Protein AF-Q9PGY7-F1 (afdb_monomer_lite)

Sequence (116 aa):
MIVSLCMKILGVGVQGFAKGPDGGCDAKFIGTAQHYPSDKNQWSGTMIIQAKHTNRFYSSCSDKNFYSEKSSHTVIGEEIPRIKKLRAAKQLDYYMLFTNRRLSATAHTKITEYIS

Organism: Xylella fastidiosa (strain 9a5c) (NCBI:txid160492)

pLDDT: mean 93.81, std 7.16, range [57.44, 98.5]

Secondary structure (DSSP, 8-state):
-HHHHHHHHT-TT-EEPPSSS-TT-SEEEEEE-SSSS-TTS--EEEEEEEEE---STT-BTTSTTT--TT-SSSHHHHHHHHHHHHHHTT--SEEEEEESSB--HHHHHHHHHHH-

Radius of gyration: 14.57 Å; chains: 1; bounding box: 33×28×37 Å

Structure (mmCIF, N/CA/C/O backbone):
data_AF-Q9PGY7-F1
#
_entry.id   AF-Q9PGY7-F1
#
loop_
_atom_site.group_PDB
_atom_site.id
_atom_site.type_symbol
_atom_site.label_atom_id
_atom_site.label_alt_id
_atom_site.label_comp_id
_atom_site.label_asym_id
_atom_site.label_entity_id
_atom_site.label_seq_id
_atom_site.pdbx_PDB_ins_code
_atom_site.Cartn_x
_atom_site.Cartn_y
_atom_site.Cartn_z
_atom_site.occupancy
_atom_site.B_iso_or_equiv
_atom_site.auth_seq_id
_atom_site.auth_comp_id
_atom_site.auth_asym_id
_atom_site.auth_atom_id
_atom_site.pdbx_PDB_model_num
ATOM 1 N N . MET A 1 1 ? -8.026 -14.032 -5.121 1.00 83.31 1 MET A N 1
ATOM 2 C CA . MET A 1 1 ? -6.767 -14.340 -4.401 1.00 83.31 1 MET A CA 1
ATOM 3 C C . MET A 1 1 ? -6.442 -13.298 -3.332 1.00 83.31 1 MET A C 1
ATOM 5 O O . MET A 1 1 ? -6.353 -13.686 -2.178 1.00 83.31 1 MET A O 1
ATOM 9 N N . ILE A 1 2 ? -6.303 -12.006 -3.669 1.00 91.50 2 ILE A N 1
ATOM 10 C CA . ILE A 1 2 ? -5.913 -10.966 -2.690 1.00 91.50 2 ILE A CA 1
ATOM 11 C C . ILE A 1 2 ? -6.901 -10.834 -1.525 1.00 91.50 2 ILE A C 1
ATOM 13 O O . ILE A 1 2 ? -6.463 -10.838 -0.383 1.00 91.50 2 ILE A O 1
ATOM 17 N N . VAL A 1 3 ? -8.213 -10.845 -1.785 1.00 94.00 3 VAL A N 1
ATOM 18 C CA . VAL A 1 3 ? -9.242 -10.811 -0.724 1.00 94.00 3 VAL A CA 1
ATOM 19 C C . VAL A 1 3 ? -9.019 -11.921 0.307 1.00 94.00 3 VAL A C 1
ATOM 21 O O . VAL A 1 3 ? -8.927 -11.646 1.495 1.00 94.00 3 VAL A O 1
ATOM 24 N N . SER A 1 4 ? -8.837 -13.165 -0.140 1.00 95.50 4 SER A N 1
ATOM 25 C CA . SER A 1 4 ? -8.610 -14.313 0.746 1.00 95.50 4 SER A CA 1
ATOM 26 C C . SER A 1 4 ? -7.298 -14.218 1.535 1.00 95.50 4 SER A C 1
ATOM 28 O O . SER A 1 4 ? -7.238 -14.685 2.667 1.00 95.50 4 SER A O 1
ATOM 30 N N . LEU A 1 5 ? -6.245 -13.623 0.961 1.00 95.44 5 LEU A N 1
ATOM 31 C CA . LEU A 1 5 ? -4.996 -13.350 1.682 1.00 95.44 5 LEU A CA 1
ATOM 32 C C . LEU A 1 5 ? -5.213 -12.282 2.759 1.00 95.44 5 LEU A C 1
ATOM 34 O O . LEU A 1 5 ? -4.842 -12.487 3.910 1.00 95.44 5 LEU A O 1
ATOM 38 N N . CYS A 1 6 ? -5.861 -11.175 2.400 1.00 97.38 6 CYS A N 1
ATOM 39 C CA . CYS A 1 6 ? -6.201 -10.109 3.332 1.00 97.38 6 CYS A CA 1
ATOM 40 C C . CYS A 1 6 ? -7.106 -10.618 4.457 1.00 97.38 6 CYS A C 1
ATOM 42 O O . CYS A 1 6 ? -6.883 -10.256 5.605 1.00 97.38 6 CYS A O 1
ATOM 44 N N . MET A 1 7 ? -8.058 -11.513 4.176 1.00 97.38 7 MET A N 1
ATOM 45 C CA . MET A 1 7 ? -8.884 -12.132 5.217 1.00 97.38 7 MET A CA 1
ATOM 46 C C . MET A 1 7 ? -8.056 -12.912 6.241 1.00 97.38 7 MET A C 1
ATOM 48 O O . MET A 1 7 ? -8.413 -12.933 7.411 1.00 97.38 7 MET A O 1
ATOM 52 N N . LYS A 1 8 ? -6.948 -13.533 5.819 1.00 96.56 8 LYS A N 1
ATOM 53 C CA . LYS A 1 8 ? -6.057 -14.278 6.719 1.00 96.56 8 LYS A CA 1
ATOM 54 C C . LYS A 1 8 ? -5.176 -13.374 7.581 1.00 96.56 8 LYS A C 1
ATOM 56 O O . LYS A 1 8 ? -4.873 -13.753 8.700 1.00 96.56 8 LYS A O 1
ATOM 61 N N . ILE A 1 9 ? -4.722 -12.229 7.064 1.00 96.50 9 ILE A N 1
ATOM 62 C CA . ILE A 1 9 ? -3.760 -11.362 7.780 1.00 96.50 9 ILE A CA 1
ATOM 63 C C . ILE A 1 9 ? -4.431 -10.187 8.510 1.00 96.50 9 ILE A C 1
ATOM 65 O O . ILE A 1 9 ? -3.963 -9.765 9.567 1.00 96.50 9 ILE A O 1
ATOM 69 N N . LEU A 1 10 ? -5.521 -9.654 7.951 1.00 98.06 10 LEU A N 1
ATOM 70 C CA . LEU A 1 10 ? -6.297 -8.544 8.513 1.00 98.06 10 LEU A CA 1
ATOM 71 C C . LEU A 1 10 ? -7.500 -9.067 9.295 1.00 98.06 10 LEU A C 1
ATOM 73 O O . LEU A 1 10 ? -7.761 -8.599 10.394 1.00 98.06 10 LEU A O 1
ATOM 77 N N . GLY A 1 11 ? -8.198 -10.065 8.759 1.00 97.88 11 GLY A N 1
ATOM 78 C CA . GLY A 1 11 ? -9.318 -10.726 9.421 1.00 97.88 11 GLY A CA 1
ATOM 79 C C . GLY A 1 11 ? -10.531 -10.910 8.521 1.00 97.88 11 GLY A C 1
ATOM 80 O O . GLY A 1 11 ? -10.641 -10.337 7.438 1.00 97.88 11 GLY A O 1
ATOM 81 N N . VAL A 1 12 ? -11.485 -11.712 8.992 1.00 97.62 12 VAL A N 1
ATOM 82 C CA . VAL A 1 12 ? -12.667 -12.134 8.217 1.00 97.62 12 VAL A CA 1
ATOM 83 C C . VAL A 1 12 ? -13.565 -10.983 7.747 1.00 97.62 12 VAL A C 1
ATOM 85 O O . VAL A 1 12 ? -14.351 -11.171 6.827 1.00 97.62 12 VAL A O 1
ATOM 88 N N . GLY A 1 13 ? -13.427 -9.789 8.334 1.00 97.19 13 GLY A N 1
ATOM 89 C CA . GLY A 1 13 ? -14.169 -8.582 7.958 1.00 97.19 13 GLY A CA 1
ATOM 90 C C . GLY A 1 13 ? -13.688 -7.885 6.679 1.00 97.19 13 GLY A C 1
ATOM 91 O O . GLY A 1 13 ? -14.184 -6.805 6.368 1.00 97.19 13 GLY A O 1
ATOM 92 N N . VAL A 1 14 ? -12.716 -8.438 5.944 1.00 98.12 14 VAL A N 1
ATOM 93 C CA . VAL A 1 14 ? -12.291 -7.870 4.653 1.00 98.12 14 VAL A CA 1
ATOM 94 C C . VAL A 1 14 ? -13.429 -7.957 3.636 1.00 98.12 14 VAL A C 1
ATOM 96 O O . VAL A 1 14 ? -13.938 -9.032 3.331 1.00 98.12 14 VAL A O 1
ATOM 99 N N . GLN A 1 15 ? -13.774 -6.812 3.057 1.00 96.44 15 GLN A N 1
ATOM 100 C CA . GLN A 1 15 ? -14.802 -6.664 2.036 1.00 96.44 15 GLN A CA 1
ATOM 101 C C . GLN A 1 15 ? -14.135 -6.546 0.666 1.00 96.44 15 GLN A C 1
ATOM 103 O O . GLN A 1 15 ? -13.456 -5.558 0.396 1.00 96.44 15 GLN A O 1
ATOM 108 N N . GLY A 1 16 ? -14.296 -7.558 -0.188 1.00 94.12 16 GLY A N 1
ATOM 109 C CA . GLY A 1 16 ? -13.863 -7.500 -1.586 1.00 94.12 16 GLY A CA 1
ATOM 110 C C . GLY A 1 16 ? -14.903 -6.814 -2.470 1.00 94.12 16 GLY A C 1
ATOM 111 O O . GLY A 1 16 ? -16.100 -7.017 -2.271 1.00 94.12 16 GLY A O 1
ATOM 112 N N . PHE A 1 17 ? -14.452 -6.045 -3.457 1.00 91.38 17 PHE A N 1
ATOM 113 C CA . PHE A 1 17 ? -15.326 -5.387 -4.429 1.00 91.38 17 PHE A CA 1
ATOM 114 C C . PHE A 1 17 ? -15.338 -6.131 -5.768 1.00 91.38 17 PHE A C 1
ATOM 116 O O . PHE A 1 17 ? -14.385 -6.823 -6.139 1.00 91.38 17 PHE A O 1
ATOM 123 N N . ALA A 1 18 ? -16.457 -6.026 -6.486 1.00 85.75 18 ALA A N 1
ATOM 124 C CA . ALA A 1 18 ? -16.560 -6.545 -7.842 1.00 85.75 18 ALA A CA 1
ATOM 125 C C . ALA A 1 18 ? -15.786 -5.642 -8.813 1.00 85.75 18 ALA A C 1
ATOM 127 O O . ALA A 1 18 ? -15.519 -4.478 -8.532 1.00 85.75 18 ALA A O 1
ATOM 128 N N . LYS A 1 19 ? -15.447 -6.164 -9.997 1.00 73.62 19 LYS A N 1
ATOM 129 C CA . LYS A 1 19 ? -14.918 -5.307 -11.063 1.00 73.62 19 LYS A CA 1
ATOM 130 C C . LYS A 1 19 ? -16.005 -4.323 -11.491 1.00 73.62 19 LYS A C 1
ATOM 132 O O . LYS A 1 19 ? -17.046 -4.745 -11.986 1.00 73.62 19 LYS A O 1
ATOM 137 N N . GLY A 1 20 ? -15.728 -3.034 -11.356 1.00 69.75 20 GLY A N 1
ATOM 138 C CA . GLY A 1 20 ? -16.635 -1.963 -11.744 1.00 69.75 20 GLY A CA 1
ATOM 139 C C . GLY A 1 20 ? -15.897 -0.640 -11.947 1.00 69.75 20 GLY A C 1
ATOM 140 O O . GLY A 1 20 ? -14.665 -0.611 -11.902 1.00 69.75 20 GLY A O 1
ATOM 141 N N . PRO A 1 21 ? -16.631 0.470 -12.142 1.00 63.84 21 PRO A N 1
ATOM 142 C CA . PRO A 1 21 ? -16.079 1.829 -12.185 1.00 63.84 21 PRO A CA 1
ATOM 143 C C . PRO A 1 21 ? -15.368 2.254 -10.891 1.00 63.84 21 PRO A C 1
ATOM 145 O O . PRO A 1 21 ? -14.867 3.376 -10.817 1.00 63.84 21 PRO A O 1
ATOM 148 N N . ASP A 1 22 ? -15.367 1.379 -9.884 1.00 57.44 22 ASP A N 1
ATOM 149 C CA . ASP A 1 22 ? -14.937 1.531 -8.500 1.00 57.44 22 ASP A CA 1
ATOM 150 C C . ASP A 1 22 ? -13.447 1.873 -8.375 1.00 57.44 22 ASP A C 1
ATOM 152 O O . ASP A 1 22 ? -12.646 1.076 -7.902 1.00 57.44 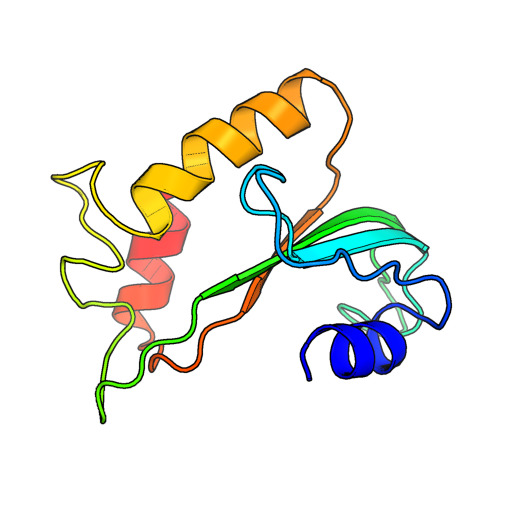22 ASP A O 1
ATOM 156 N N . GLY A 1 23 ? -13.067 3.072 -8.825 1.00 60.62 23 GLY A N 1
ATOM 157 C CA . GLY A 1 23 ? -11.985 3.930 -8.331 1.00 60.62 23 GLY A CA 1
ATOM 158 C C . GLY A 1 23 ? -10.567 3.365 -8.203 1.00 60.62 23 GLY A C 1
ATOM 159 O O . GLY A 1 23 ? -9.689 4.103 -7.765 1.00 60.62 23 GLY A O 1
ATOM 160 N N . GLY A 1 24 ? -10.321 2.106 -8.563 1.00 70.94 24 GL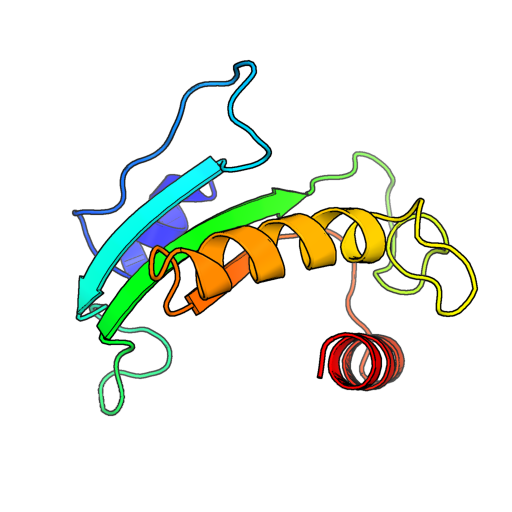Y A N 1
ATOM 161 C CA . GLY A 1 24 ? -9.121 1.373 -8.182 1.00 70.94 24 GLY A CA 1
ATOM 162 C C . GLY A 1 24 ? -9.111 0.925 -6.714 1.00 70.94 24 GLY A C 1
ATOM 163 O O . GLY A 1 24 ? -8.108 1.152 -6.044 1.00 70.94 24 GLY A O 1
ATOM 164 N N . CYS A 1 25 ? -10.195 0.319 -6.215 1.00 86.38 25 CYS A N 1
ATOM 165 C CA . CYS A 1 25 ? -10.234 -0.339 -4.903 1.00 86.38 25 CYS A CA 1
ATOM 166 C C . CYS A 1 25 ? -10.694 -1.797 -5.046 1.00 86.38 25 CYS A C 1
ATOM 168 O O . CYS A 1 25 ? -11.851 -2.046 -5.371 1.00 86.38 25 CYS A O 1
ATOM 170 N N . ASP A 1 26 ? -9.808 -2.757 -4.776 1.00 92.62 26 ASP A N 1
ATOM 171 C CA . ASP A 1 26 ? -10.142 -4.185 -4.860 1.00 92.62 26 ASP A CA 1
ATOM 172 C C . ASP A 1 26 ? -10.744 -4.729 -3.558 1.00 92.62 26 ASP A C 1
ATOM 174 O O . ASP A 1 26 ? -11.557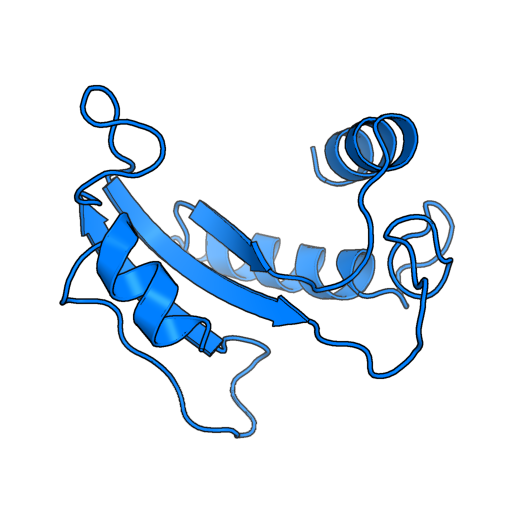 -5.658 -3.584 1.00 92.62 26 ASP A O 1
ATOM 178 N N . ALA A 1 27 ? -10.341 -4.184 -2.406 1.00 95.38 27 ALA A N 1
ATOM 179 C CA . ALA A 1 27 ? -10.917 -4.539 -1.115 1.00 95.38 27 ALA A CA 1
ATOM 180 C C . ALA A 1 27 ? -10.735 -3.449 -0.049 1.00 95.38 27 ALA A C 1
ATOM 182 O O . ALA A 1 27 ? -9.865 -2.583 -0.139 1.00 95.38 27 ALA A O 1
ATOM 183 N N . LYS A 1 28 ? -11.543 -3.535 1.008 1.00 96.56 28 LYS A N 1
ATOM 184 C CA . LYS A 1 28 ? -11.489 -2.664 2.184 1.00 96.56 28 LYS A CA 1
ATOM 185 C C . LYS A 1 28 ? -11.552 -3.481 3.468 1.00 96.56 28 LYS A C 1
ATOM 187 O O . LYS A 1 28 ? -12.234 -4.499 3.536 1.00 96.56 28 LYS A O 1
ATOM 192 N N . PHE A 1 29 ? -10.874 -3.003 4.501 1.00 98.12 29 PHE A N 1
ATOM 193 C CA . PHE A 1 29 ? -11.008 -3.498 5.866 1.00 98.12 29 PHE A CA 1
ATOM 194 C C . PHE A 1 29 ? -11.174 -2.318 6.820 1.00 98.12 29 PHE A C 1
ATOM 196 O O . PHE A 1 29 ? -10.504 -1.300 6.660 1.00 98.12 29 PHE A O 1
ATOM 203 N N . ILE A 1 30 ? -12.078 -2.435 7.790 1.00 98.31 30 ILE A N 1
ATOM 204 C CA . ILE A 1 30 ? -12.235 -1.458 8.870 1.00 98.31 30 ILE A CA 1
ATOM 205 C C . ILE A 1 30 ? -12.191 -2.224 10.186 1.00 98.31 30 ILE A C 1
ATOM 207 O O . ILE A 1 30 ? -13.010 -3.113 10.408 1.00 98.31 30 ILE A O 1
ATOM 211 N N . GLY A 1 31 ? -11.250 -1.860 11.050 1.00 97.88 31 GLY A N 1
ATOM 212 C CA . GLY A 1 31 ? -11.087 -2.456 12.371 1.00 97.88 31 GLY A CA 1
ATOM 213 C C . GLY A 1 31 ? -9.620 -2.635 12.731 1.00 97.88 31 GLY A C 1
ATOM 214 O O . GLY A 1 31 ? -8.735 -2.052 12.103 1.00 97.88 31 GLY A O 1
ATOM 215 N N . THR A 1 32 ? -9.364 -3.457 13.742 1.00 98.50 32 THR A N 1
ATOM 216 C CA . THR A 1 32 ? -8.011 -3.874 14.121 1.00 98.50 32 THR A CA 1
ATOM 217 C C . THR A 1 32 ? -7.657 -5.162 13.389 1.00 98.50 32 THR A C 1
ATOM 219 O O . THR A 1 32 ? -8.418 -6.129 13.443 1.00 98.50 32 THR A O 1
ATOM 222 N N . ALA A 1 33 ? -6.532 -5.165 12.673 1.00 98.38 33 ALA A N 1
ATOM 223 C CA . ALA A 1 33 ? -6.039 -6.347 11.978 1.00 98.38 33 ALA A CA 1
ATOM 224 C C . ALA A 1 33 ? -5.761 -7.487 12.970 1.00 98.38 33 ALA A C 1
ATOM 226 O O . ALA A 1 33 ? -5.438 -7.234 14.125 1.00 98.38 33 ALA A O 1
ATOM 227 N N . GLN A 1 34 ? -5.848 -8.740 12.525 1.00 97.56 34 GLN A N 1
ATOM 228 C CA . GLN A 1 34 ? -5.527 -9.894 13.371 1.00 97.56 34 GLN A CA 1
ATOM 229 C C . GLN A 1 34 ? -4.016 -10.060 13.574 1.00 97.56 34 GLN A C 1
ATOM 231 O O . GLN A 1 34 ? -3.559 -10.187 14.709 1.00 97.56 34 GLN A O 1
ATOM 236 N N . HIS A 1 35 ? -3.248 -10.019 12.479 1.00 96.50 35 HIS A N 1
ATOM 237 C CA . HIS A 1 35 ? -1.832 -10.409 12.480 1.00 96.50 35 HIS A CA 1
ATOM 238 C C . HIS A 1 35 ? -0.895 -9.373 11.845 1.00 96.50 35 HIS A C 1
ATOM 240 O O . HIS A 1 35 ? 0.324 -9.497 11.943 1.00 96.50 35 HIS A O 1
ATOM 246 N N . TYR A 1 36 ? -1.430 -8.355 11.162 1.00 97.81 36 TYR A N 1
ATOM 247 C CA . TYR A 1 36 ? -0.622 -7.414 10.385 1.00 97.81 36 TYR A CA 1
ATOM 248 C C . TYR A 1 36 ? -0.438 -6.059 11.085 1.00 97.81 36 TYR A C 1
ATOM 250 O O . TYR A 1 36 ? -1.427 -5.493 11.555 1.00 97.81 36 TYR A O 1
ATOM 258 N N . PRO A 1 37 ? 0.771 -5.464 11.062 1.00 96.31 37 PRO A N 1
ATOM 259 C CA . PRO A 1 37 ? 2.038 -6.003 10.547 1.00 96.31 37 PRO A CA 1
ATOM 260 C C . PRO A 1 37 ? 2.700 -7.038 11.466 1.00 96.31 37 PRO A C 1
ATOM 262 O O . PRO A 1 37 ? 3.591 -7.756 11.022 1.00 96.31 37 PRO A O 1
ATOM 265 N N . SER A 1 38 ? 2.297 -7.111 12.734 1.00 96.88 38 SER A N 1
ATOM 266 C CA . SER A 1 38 ? 2.696 -8.176 13.660 1.00 96.88 38 SER A CA 1
ATOM 267 C C . SER A 1 38 ? 1.666 -8.332 14.776 1.00 96.88 38 SER A C 1
ATOM 269 O O . SER A 1 38 ? 0.945 -7.381 15.076 1.00 96.88 38 SER A O 1
ATOM 271 N N . ASP A 1 39 ? 1.673 -9.478 15.460 1.00 95.12 39 ASP A N 1
ATOM 272 C CA . ASP A 1 39 ? 0.743 -9.802 16.559 1.00 95.12 39 ASP A CA 1
ATOM 273 C C . ASP A 1 39 ? 0.845 -8.879 17.789 1.00 95.12 39 ASP A C 1
ATOM 275 O O . ASP A 1 39 ? 0.023 -8.963 18.699 1.00 95.12 39 ASP A O 1
ATOM 279 N N . LYS A 1 40 ? 1.870 -8.020 17.849 1.00 96.81 40 LYS A N 1
ATOM 280 C CA . LYS A 1 40 ? 2.085 -7.068 18.951 1.00 96.81 40 LYS A CA 1
ATOM 281 C C . LYS A 1 40 ? 1.730 -5.628 18.598 1.00 96.81 40 LYS A C 1
ATOM 283 O O . LYS A 1 40 ? 1.614 -4.809 19.498 1.00 96.81 40 LYS A O 1
ATOM 288 N N . ASN A 1 41 ? 1.641 -5.307 17.310 1.00 96.56 41 ASN A N 1
ATOM 289 C CA . ASN A 1 41 ? 1.479 -3.940 16.819 1.00 96.56 41 ASN A CA 1
ATOM 290 C C . ASN A 1 41 ? 0.534 -3.937 15.620 1.00 96.56 41 ASN A C 1
ATOM 292 O O . ASN A 1 41 ? 0.912 -3.499 14.533 1.00 96.56 41 ASN A O 1
ATOM 296 N N . GLN A 1 42 ? -0.663 -4.494 15.793 1.00 98.00 42 GLN A N 1
ATOM 297 C CA . GLN A 1 42 ? -1.632 -4.591 14.715 1.00 98.00 42 GLN A CA 1
ATOM 298 C C . GLN A 1 42 ? -2.092 -3.207 14.258 1.00 98.00 42 GLN A C 1
ATOM 300 O O . GLN A 1 42 ? -2.351 -2.309 15.060 1.00 98.00 42 GLN A O 1
ATOM 305 N N . TRP A 1 43 ? -2.229 -3.040 12.945 1.00 98.12 43 TRP A N 1
ATOM 306 C CA . TRP A 1 43 ? -2.851 -1.844 12.391 1.00 98.12 43 TRP A CA 1
ATOM 307 C C . TRP A 1 43 ? -4.320 -1.769 12.806 1.00 98.12 43 TRP A C 1
ATOM 309 O O . TRP A 1 43 ? -5.030 -2.773 12.779 1.00 98.12 43 TRP A O 1
ATOM 319 N N . SER A 1 44 ? -4.785 -0.570 13.151 1.00 98.31 44 SER A N 1
ATOM 320 C CA . SER A 1 44 ? -6.175 -0.319 13.531 1.00 98.31 44 SER A CA 1
ATOM 321 C C . SER A 1 44 ? -6.714 0.895 12.789 1.00 98.31 44 SER A C 1
ATOM 323 O O . SER A 1 44 ? -6.134 1.974 12.876 1.00 98.31 44 SER A O 1
ATOM 325 N N . GLY A 1 45 ? -7.794 0.709 12.031 1.00 98.06 45 GLY A N 1
ATOM 326 C CA . GLY A 1 45 ? -8.416 1.763 11.234 1.00 98.06 45 GLY A CA 1
ATOM 327 C C . GLY A 1 45 ? -8.949 1.260 9.897 1.00 98.06 45 GLY A C 1
ATOM 328 O O . GLY A 1 45 ? -9.258 0.080 9.724 1.00 98.06 45 GLY A O 1
ATOM 329 N N . THR A 1 46 ? -9.066 2.176 8.942 1.00 98.19 46 THR A N 1
ATOM 330 C CA . THR A 1 46 ? -9.512 1.916 7.576 1.00 98.19 46 THR A CA 1
ATOM 331 C C . THR A 1 46 ? -8.333 1.579 6.672 1.00 98.19 46 THR A C 1
ATOM 333 O O . THR A 1 46 ? -7.457 2.409 6.420 1.00 98.19 46 THR A O 1
ATOM 336 N N . MET A 1 47 ? -8.345 0.369 6.124 1.00 97.94 47 MET A N 1
ATOM 337 C CA . MET A 1 47 ? -7.341 -0.131 5.194 1.00 97.94 47 MET A CA 1
ATOM 338 C C . MET A 1 47 ? -7.954 -0.282 3.805 1.00 97.94 47 MET A C 1
ATOM 340 O O . MET A 1 47 ? -8.973 -0.957 3.647 1.00 97.94 47 MET A O 1
ATOM 344 N N . ILE A 1 48 ? -7.330 0.331 2.803 1.00 96.38 48 ILE A N 1
ATOM 345 C CA . ILE A 1 48 ? -7.692 0.151 1.393 1.00 96.38 48 ILE A CA 1
ATOM 346 C C . ILE A 1 48 ? -6.657 -0.754 0.740 1.00 96.38 48 ILE A C 1
ATOM 348 O O . ILE A 1 48 ? -5.452 -0.532 0.869 1.00 96.38 48 ILE A O 1
ATOM 352 N N . ILE A 1 49 ? -7.139 -1.790 0.062 1.00 96.12 49 ILE A N 1
ATOM 353 C CA . ILE A 1 49 ? -6.330 -2.818 -0.578 1.00 96.12 49 ILE A CA 1
ATOM 354 C C . ILE A 1 49 ? -6.523 -2.728 -2.085 1.00 96.12 49 ILE A C 1
ATOM 356 O O . ILE A 1 49 ? -7.647 -2.759 -2.588 1.00 96.12 49 ILE A O 1
ATOM 360 N N . GLN A 1 50 ? -5.405 -2.680 -2.796 1.00 94.62 50 GLN A N 1
ATOM 361 C CA . GLN A 1 50 ? -5.368 -2.619 -4.244 1.00 94.62 50 GLN A CA 1
ATOM 362 C C . GLN A 1 50 ? -4.369 -3.625 -4.801 1.00 94.62 50 GLN A C 1
ATOM 364 O O . GLN A 1 50 ? -3.290 -3.825 -4.247 1.00 94.62 50 GLN A O 1
ATOM 369 N N . ALA A 1 51 ? -4.701 -4.249 -5.924 1.00 93.69 51 ALA A N 1
ATOM 370 C CA . ALA A 1 51 ? -3.871 -5.211 -6.620 1.00 93.69 51 ALA A CA 1
ATOM 371 C C . ALA A 1 51 ? -3.585 -4.751 -8.055 1.00 93.69 51 ALA A C 1
ATOM 373 O O . ALA A 1 51 ? -4.466 -4.404 -8.837 1.00 93.69 51 ALA A O 1
ATOM 374 N N . LYS A 1 52 ? -2.311 -4.787 -8.441 1.00 93.12 52 LYS A N 1
ATOM 375 C CA . LYS A 1 52 ? -1.840 -4.454 -9.787 1.00 93.12 52 LYS A CA 1
ATOM 376 C C . LYS A 1 52 ? -1.069 -5.637 -10.340 1.00 93.12 52 LYS A C 1
ATOM 378 O O . LYS A 1 52 ? 0.124 -5.812 -10.083 1.00 93.12 52 LYS A O 1
ATOM 383 N N . HIS A 1 53 ? -1.783 -6.465 -11.089 1.00 92.31 53 HIS A N 1
ATOM 384 C CA . HIS A 1 53 ? -1.230 -7.628 -11.766 1.00 92.31 53 HIS A CA 1
ATOM 385 C C . HIS A 1 53 ? -0.721 -7.262 -13.165 1.00 92.31 53 HIS A C 1
ATOM 387 O O . HIS A 1 53 ? -1.331 -6.460 -13.868 1.00 92.31 53 HIS A O 1
ATOM 393 N N . THR A 1 54 ? 0.371 -7.889 -13.593 1.00 94.12 54 THR A N 1
ATOM 394 C CA . THR A 1 54 ? 0.841 -7.868 -14.982 1.00 94.12 54 THR A CA 1
ATOM 395 C C . THR A 1 54 ? 1.013 -9.289 -15.502 1.00 94.12 54 THR A C 1
ATOM 397 O O . THR A 1 54 ? 1.487 -10.161 -14.781 1.00 94.12 54 THR A O 1
ATOM 400 N N . ASN A 1 55 ? 0.666 -9.526 -16.768 1.00 94.19 55 ASN A N 1
ATOM 401 C CA . ASN A 1 55 ? 0.897 -10.818 -17.425 1.00 94.19 55 ASN A CA 1
ATOM 402 C C . ASN A 1 55 ? 2.329 -10.948 -17.972 1.00 94.19 55 ASN A C 1
ATOM 404 O O . ASN A 1 55 ? 2.713 -12.001 -18.473 1.00 94.19 55 ASN A O 1
ATOM 408 N N . ARG A 1 56 ? 3.125 -9.872 -17.912 1.00 93.19 56 ARG A N 1
ATOM 409 C CA . ARG A 1 56 ? 4.497 -9.872 -18.415 1.00 93.19 56 ARG A CA 1
ATOM 410 C C . ARG A 1 56 ? 5.426 -10.565 -17.421 1.00 93.19 56 ARG A C 1
ATOM 412 O O . ARG A 1 56 ? 5.581 -10.124 -16.281 1.00 93.19 56 ARG A O 1
ATOM 419 N N . PHE A 1 57 ? 6.076 -11.626 -17.888 1.00 91.19 57 PHE A N 1
ATOM 420 C CA . PHE A 1 57 ? 7.105 -12.329 -17.131 1.00 91.19 57 PHE A CA 1
ATOM 421 C C . PHE A 1 57 ? 8.271 -11.403 -16.781 1.00 91.19 57 PHE A C 1
ATOM 423 O O . PHE A 1 57 ? 8.627 -10.512 -17.552 1.00 91.19 57 PHE A O 1
ATOM 430 N N . TYR A 1 58 ? 8.865 -11.634 -15.610 1.00 91.75 58 TYR A N 1
ATOM 431 C CA . TYR A 1 58 ? 10.031 -10.899 -15.105 1.00 91.75 58 TYR A CA 1
ATOM 432 C C . TYR A 1 58 ? 9.848 -9.377 -14.984 1.00 91.75 58 TYR A C 1
ATOM 434 O O . TYR A 1 58 ? 10.835 -8.657 -14.854 1.00 91.75 58 TYR A O 1
ATOM 442 N N . SER A 1 59 ? 8.607 -8.878 -14.978 1.00 96.44 59 SER A N 1
ATOM 443 C CA . SER A 1 59 ? 8.343 -7.461 -14.735 1.00 96.44 59 SER A CA 1
ATOM 444 C C . SER A 1 59 ? 8.826 -7.016 -13.358 1.00 96.44 59 SER A C 1
ATOM 446 O O . SER A 1 59 ? 8.724 -7.741 -12.363 1.00 96.44 59 SER A O 1
ATOM 448 N N . SER A 1 60 ? 9.313 -5.781 -13.310 1.00 97.31 60 SER A N 1
ATOM 449 C CA . SER A 1 60 ? 9.908 -5.177 -12.123 1.00 97.31 60 SER A CA 1
ATOM 450 C C . SER A 1 60 ? 9.098 -3.970 -11.658 1.00 97.31 60 SER A C 1
ATOM 452 O O . SER A 1 60 ? 8.426 -3.304 -12.452 1.00 97.31 60 SER A O 1
ATOM 454 N N . CYS A 1 61 ? 9.181 -3.657 -10.367 1.00 97.56 61 CYS A N 1
ATOM 455 C CA . CYS A 1 61 ? 8.716 -2.383 -9.821 1.00 97.56 61 CYS A CA 1
ATOM 456 C C . CYS A 1 61 ? 9.584 -1.202 -10.290 1.00 97.56 61 CYS A C 1
ATOM 458 O O . CYS A 1 61 ? 9.157 -0.060 -10.200 1.00 97.56 61 CYS A O 1
ATOM 460 N N . SER A 1 62 ? 10.781 -1.455 -10.830 1.00 96.19 62 SER A N 1
ATOM 461 C CA . SER A 1 62 ? 11.619 -0.430 -11.471 1.00 96.19 62 SER A CA 1
ATOM 462 C C . SER A 1 62 ? 11.231 -0.129 -12.924 1.00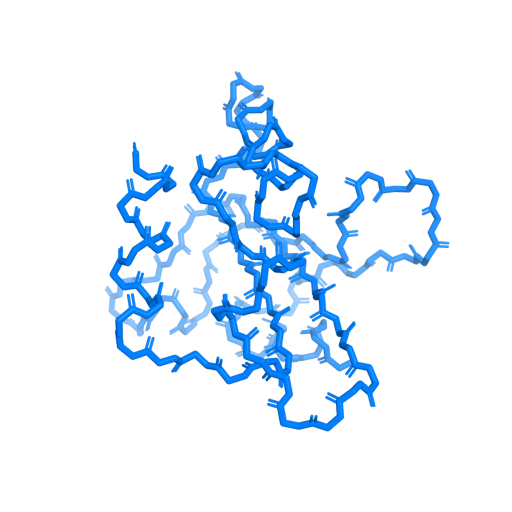 96.19 62 SER A C 1
ATOM 464 O O . SER A 1 62 ? 11.841 0.740 -13.547 1.00 96.19 62 SER A O 1
ATOM 466 N N . ASP A 1 63 ? 10.263 -0.854 -13.498 1.00 96.81 63 ASP A N 1
ATOM 467 C CA . ASP A 1 63 ? 9.789 -0.581 -14.854 1.00 96.81 63 ASP A CA 1
ATOM 468 C C . ASP A 1 63 ? 9.114 0.796 -14.904 1.00 96.81 63 ASP A C 1
ATOM 470 O O . ASP A 1 63 ? 8.277 1.117 -14.059 1.00 96.81 63 ASP A O 1
ATOM 474 N N . LYS A 1 64 ? 9.401 1.583 -15.950 1.00 96.12 64 LYS A N 1
ATOM 475 C CA . LYS A 1 64 ? 8.890 2.960 -16.095 1.00 96.12 64 LYS A CA 1
ATOM 476 C C . LYS A 1 64 ? 7.366 3.075 -16.151 1.00 96.12 64 LYS A C 1
ATOM 478 O O . LYS A 1 64 ? 6.851 4.160 -15.939 1.00 96.12 64 LYS A O 1
ATOM 483 N N . ASN A 1 65 ? 6.650 1.989 -16.451 1.00 95.06 65 ASN A N 1
ATOM 484 C CA . ASN A 1 65 ? 5.186 1.969 -16.407 1.00 95.06 65 ASN A CA 1
ATOM 485 C C . ASN A 1 65 ? 4.628 1.692 -15.000 1.00 95.06 65 ASN A C 1
ATOM 487 O O . ASN A 1 65 ? 3.450 1.928 -14.751 1.00 95.06 65 ASN A O 1
ATOM 491 N N . PHE A 1 66 ? 5.452 1.190 -14.079 1.00 96.75 66 PHE A N 1
ATOM 492 C CA . PHE A 1 66 ? 5.081 1.000 -12.683 1.00 96.75 66 PHE A CA 1
ATOM 493 C C . PHE A 1 66 ? 5.478 2.207 -11.836 1.00 96.75 66 PHE A C 1
ATOM 495 O O . PHE A 1 66 ? 4.653 2.701 -11.074 1.00 96.75 66 PHE A O 1
ATOM 502 N N . TYR A 1 67 ? 6.702 2.708 -12.015 1.00 96.81 67 TYR A N 1
ATOM 503 C CA . TYR A 1 67 ? 7.246 3.838 -11.267 1.00 96.81 67 TYR A CA 1
ATOM 504 C C . TYR A 1 67 ? 8.161 4.708 -12.137 1.00 96.81 67 TYR A C 1
ATOM 506 O O . TYR A 1 67 ? 8.985 4.202 -12.902 1.00 96.81 67 TYR A O 1
ATOM 514 N N . SER A 1 68 ? 8.052 6.029 -11.988 1.00 95.44 68 SER A N 1
ATOM 515 C CA . SER A 1 68 ? 8.994 6.995 -12.548 1.00 95.44 68 SER A CA 1
ATOM 516 C C . SER A 1 68 ? 8.939 8.312 -11.781 1.00 95.44 68 SER A C 1
ATOM 518 O O . SER A 1 68 ? 7.868 8.877 -11.610 1.00 95.44 68 SER A O 1
ATOM 520 N N . GLU A 1 69 ? 10.098 8.865 -11.430 1.00 93.19 69 GLU A N 1
ATOM 521 C CA . GLU A 1 69 ? 10.205 10.218 -10.850 1.00 93.19 69 GLU A CA 1
ATOM 522 C C . GLU A 1 69 ? 9.755 11.312 -11.831 1.00 93.19 69 GLU A C 1
ATOM 524 O O . GLU A 1 69 ? 9.380 12.407 -11.427 1.00 93.19 69 GLU A O 1
ATOM 529 N N . LYS A 1 70 ? 9.801 11.020 -13.137 1.00 93.44 70 LYS A N 1
ATOM 530 C CA . LYS A 1 70 ? 9.574 11.994 -14.213 1.00 93.44 70 LYS A CA 1
ATOM 531 C C . LYS A 1 70 ? 8.173 11.922 -14.821 1.00 93.44 70 LYS A C 1
ATOM 533 O O . LYS A 1 70 ? 7.864 12.727 -15.692 1.00 93.44 70 LYS A O 1
ATOM 538 N N . SER A 1 71 ? 7.355 10.941 -14.437 1.00 92.94 71 SER A N 1
ATOM 539 C CA . SER A 1 71 ? 6.039 10.713 -15.040 1.00 92.94 71 SER A CA 1
ATOM 540 C C . SER A 1 71 ? 5.016 10.280 -13.999 1.00 92.94 71 SER A C 1
ATOM 542 O O . SER A 1 71 ? 5.225 9.309 -13.275 1.00 92.94 71 SER A O 1
ATOM 544 N N . SER A 1 72 ? 3.868 10.954 -13.991 1.00 91.31 72 SER A N 1
ATOM 545 C CA . SER A 1 72 ? 2.690 10.557 -13.216 1.00 91.31 72 SER A CA 1
ATOM 546 C C . SER A 1 72 ? 1.868 9.457 -13.895 1.00 91.31 72 SER A C 1
ATOM 548 O O . SER A 1 72 ? 1.062 8.816 -13.228 1.00 91.31 72 SER A O 1
ATOM 550 N N . HIS A 1 73 ? 2.094 9.184 -15.187 1.00 94.94 73 HIS A N 1
ATOM 551 C CA . HIS A 1 73 ? 1.439 8.108 -15.944 1.00 94.94 73 HIS A CA 1
ATOM 552 C C . HIS A 1 73 ? 2.095 6.752 -15.662 1.00 94.94 73 HIS A C 1
ATOM 554 O O . HIS A 1 73 ? 2.647 6.091 -16.544 1.00 94.94 73 HIS A O 1
ATOM 560 N N . THR A 1 74 ? 2.103 6.377 -14.389 1.00 96.56 74 THR A N 1
ATOM 561 C CA . THR A 1 74 ? 2.649 5.122 -13.880 1.00 96.56 74 THR A CA 1
ATOM 562 C C . THR A 1 74 ? 1.695 4.549 -12.848 1.00 96.56 74 THR A C 1
ATOM 564 O O . THR A 1 74 ? 0.888 5.281 -12.282 1.00 96.56 74 THR A O 1
ATOM 567 N N . VAL A 1 75 ? 1.795 3.250 -12.560 1.00 95.56 75 VAL A N 1
ATOM 568 C CA . VAL A 1 75 ? 0.963 2.633 -11.514 1.00 95.56 75 VAL A CA 1
ATOM 569 C C . VAL A 1 75 ? 1.075 3.401 -10.192 1.00 95.56 75 VAL A C 1
ATOM 571 O O . VAL A 1 75 ? 0.055 3.774 -9.631 1.00 95.56 75 VAL A O 1
ATOM 574 N N . ILE A 1 76 ? 2.289 3.691 -9.714 1.00 96.31 76 ILE A N 1
ATOM 575 C CA . ILE A 1 76 ? 2.488 4.456 -8.474 1.00 96.31 76 ILE A CA 1
ATOM 576 C C . ILE A 1 76 ? 1.995 5.902 -8.625 1.00 96.31 76 ILE A C 1
ATOM 578 O O . ILE A 1 76 ? 1.281 6.397 -7.754 1.00 96.31 76 ILE A O 1
ATOM 582 N N . GLY A 1 77 ? 2.327 6.562 -9.738 1.00 95.56 77 GLY A N 1
ATOM 583 C CA . GLY A 1 77 ? 1.940 7.951 -10.000 1.00 95.56 77 GLY A CA 1
ATOM 584 C C . GLY A 1 77 ? 0.425 8.173 -10.030 1.00 95.56 77 GLY A C 1
ATOM 585 O O . GLY A 1 77 ? -0.047 9.205 -9.560 1.00 95.56 77 GLY A O 1
ATOM 586 N N . GLU A 1 78 ? -0.346 7.193 -10.504 1.00 93.81 78 GLU A N 1
ATOM 587 C CA . GLU A 1 78 ? -1.811 7.243 -10.528 1.00 93.81 78 GLU A CA 1
ATOM 588 C C . GLU A 1 78 ? -2.461 6.908 -9.176 1.00 93.81 78 GLU A C 1
ATOM 590 O O . GLU A 1 78 ? -3.544 7.416 -8.876 1.00 93.81 78 GLU A O 1
ATOM 595 N N . GLU A 1 79 ? -1.835 6.069 -8.344 1.00 94.12 79 GLU A N 1
ATOM 596 C CA . GLU A 1 79 ? -2.374 5.727 -7.020 1.00 94.12 79 GLU A CA 1
ATOM 597 C C . GLU A 1 79 ? -2.151 6.850 -5.989 1.00 94.12 79 GLU A C 1
ATOM 599 O O . GLU A 1 79 ? -3.032 7.105 -5.168 1.00 94.12 79 GLU A O 1
ATOM 604 N N . ILE A 1 80 ? -1.035 7.589 -6.050 1.00 94.25 80 ILE A N 1
ATOM 605 C CA . ILE A 1 80 ? -0.737 8.695 -5.114 1.00 94.25 80 ILE A CA 1
ATOM 606 C C . ILE A 1 80 ? -1.876 9.728 -4.992 1.00 94.25 80 ILE A C 1
ATOM 608 O O . ILE A 1 80 ? -2.290 10.008 -3.862 1.00 94.25 80 ILE A O 1
ATOM 612 N N . PRO A 1 81 ? -2.426 10.318 -6.076 1.00 93.44 81 PRO A N 1
ATOM 613 C CA . PRO A 1 81 ? -3.510 11.292 -5.947 1.00 93.44 81 PRO A CA 1
ATOM 614 C C . PRO A 1 81 ? -4.785 10.675 -5.352 1.00 93.44 81 PRO A C 1
ATOM 616 O O . PRO A 1 81 ? -5.479 11.343 -4.582 1.00 93.44 81 PRO A O 1
ATOM 619 N N . ARG A 1 82 ? -5.074 9.394 -5.631 1.00 91.75 82 ARG A N 1
ATOM 620 C CA . ARG A 1 82 ? -6.206 8.669 -5.025 1.00 91.75 82 ARG A CA 1
ATOM 621 C C . ARG A 1 82 ? -6.014 8.517 -3.517 1.00 91.75 82 ARG A C 1
ATOM 623 O O . ARG A 1 82 ? -6.912 8.860 -2.750 1.00 91.75 82 ARG A O 1
ATOM 630 N N . ILE A 1 83 ? -4.826 8.082 -3.095 1.00 93.62 83 ILE A N 1
ATOM 631 C CA . ILE A 1 83 ? -4.442 7.944 -1.683 1.00 93.62 83 ILE A CA 1
ATOM 632 C C . ILE A 1 83 ? -4.573 9.289 -0.965 1.00 93.62 83 ILE A C 1
ATOM 634 O O . ILE A 1 83 ? -5.225 9.364 0.076 1.00 93.62 83 ILE A O 1
ATOM 638 N N . LYS A 1 84 ? -4.022 10.369 -1.537 1.00 94.44 84 LYS A N 1
ATOM 639 C CA . LYS A 1 84 ? -4.104 11.722 -0.962 1.00 94.44 84 LYS A CA 1
ATOM 640 C C . LYS A 1 84 ? -5.553 12.185 -0.792 1.00 94.44 84 LYS A C 1
ATOM 642 O O . LYS A 1 84 ? -5.899 12.702 0.268 1.00 94.44 84 LYS A O 1
ATOM 647 N N . LYS A 1 85 ? -6.418 11.943 -1.784 1.00 94.31 85 LYS A N 1
ATOM 648 C CA . LYS A 1 85 ? -7.851 12.270 -1.703 1.00 94.31 85 LYS A CA 1
ATOM 649 C C . LYS A 1 85 ? -8.550 11.510 -0.569 1.00 94.31 85 LYS A C 1
ATOM 651 O O . LYS A 1 85 ? -9.285 12.118 0.205 1.00 94.31 85 LYS A O 1
ATOM 656 N N . LEU A 1 86 ? -8.301 10.206 -0.442 1.00 94.12 86 LEU A N 1
ATOM 657 C CA . LEU A 1 86 ? -8.892 9.377 0.615 1.00 94.12 86 LEU A CA 1
ATOM 658 C C . LEU A 1 86 ? -8.386 9.770 2.013 1.00 94.12 86 LEU A C 1
ATOM 660 O O . LEU A 1 86 ? -9.181 9.848 2.950 1.00 94.12 86 LEU A O 1
ATOM 664 N N . ARG A 1 87 ? -7.086 10.072 2.148 1.00 94.81 87 ARG A N 1
ATOM 665 C CA . ARG A 1 87 ? -6.494 10.610 3.385 1.00 94.81 87 ARG A CA 1
ATOM 666 C C . ARG A 1 87 ? -7.151 11.929 3.789 1.00 94.81 87 ARG A C 1
ATOM 668 O O . ARG A 1 87 ? -7.584 12.059 4.929 1.00 94.81 87 ARG A O 1
ATOM 675 N N . ALA A 1 88 ? -7.264 12.880 2.859 1.00 96.44 88 ALA A N 1
ATOM 676 C CA . ALA A 1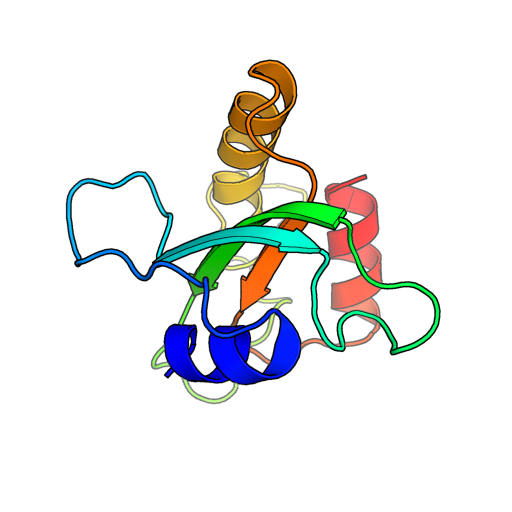 88 ? -7.870 14.189 3.116 1.00 96.44 88 ALA A CA 1
ATOM 677 C C . ALA A 1 88 ? -9.338 14.075 3.561 1.00 96.44 88 ALA A C 1
ATOM 679 O O . ALA A 1 88 ? -9.783 14.818 4.432 1.00 96.44 88 ALA A O 1
ATOM 680 N N . ALA A 1 89 ? -10.070 13.097 3.022 1.00 96.62 89 ALA A N 1
ATOM 681 C CA . ALA A 1 89 ? -11.441 12.790 3.419 1.00 96.62 89 ALA A CA 1
ATOM 682 C C . ALA A 1 89 ? -11.558 11.997 4.740 1.00 96.62 89 ALA A C 1
ATOM 684 O O . ALA A 1 89 ? -12.673 11.666 5.137 1.00 96.62 89 ALA A O 1
ATOM 685 N N . LYS A 1 90 ? -10.441 11.669 5.413 1.00 96.38 90 LYS A N 1
ATOM 686 C CA . LYS A 1 90 ? -10.385 10.797 6.606 1.00 96.38 90 LYS A CA 1
ATOM 687 C C . LYS A 1 90 ? -11.001 9.409 6.374 1.00 96.38 90 LYS A C 1
ATOM 689 O O . LYS A 1 90 ? -11.594 8.818 7.268 1.00 96.38 90 LYS A O 1
ATOM 694 N N . GLN A 1 91 ? -10.863 8.890 5.154 1.00 95.44 91 GLN A N 1
ATOM 695 C CA . GLN A 1 91 ? -11.386 7.583 4.734 1.00 95.44 91 GLN A CA 1
ATOM 696 C C . GLN A 1 91 ? -10.286 6.521 4.600 1.00 95.44 91 GLN A C 1
ATOM 698 O O . GLN A 1 91 ? -10.532 5.443 4.060 1.00 95.44 91 GLN A O 1
ATOM 703 N N . LEU A 1 92 ? -9.061 6.833 5.029 1.00 96.00 92 LEU A N 1
ATOM 704 C CA . LEU A 1 92 ? -7.893 5.982 4.849 1.00 96.00 92 LEU A CA 1
ATOM 705 C C . LEU A 1 92 ? -6.901 6.178 5.993 1.00 96.00 92 LEU A C 1
ATOM 707 O O . LEU A 1 92 ? -6.358 7.271 6.163 1.00 96.00 92 LEU A O 1
ATOM 711 N N . ASP A 1 93 ? -6.611 5.093 6.701 1.00 98.00 93 ASP A N 1
ATOM 712 C CA . ASP A 1 93 ? -5.545 5.000 7.700 1.00 98.00 93 ASP A CA 1
ATOM 713 C C . ASP A 1 93 ? -4.309 4.300 7.121 1.00 98.00 93 ASP A C 1
ATOM 715 O O . ASP A 1 93 ? -3.177 4.740 7.342 1.00 98.00 93 ASP A O 1
ATOM 719 N N . TYR A 1 94 ? -4.529 3.270 6.298 1.00 97.31 94 TYR A N 1
ATOM 720 C CA . TYR A 1 94 ? -3.469 2.473 5.685 1.00 97.31 94 TYR A CA 1
ATOM 721 C C . TYR A 1 94 ? -3.813 2.062 4.255 1.00 97.31 94 TYR A C 1
ATOM 723 O O . TYR A 1 94 ? -4.942 1.677 3.964 1.00 97.31 94 TYR A O 1
ATOM 731 N N . TYR A 1 95 ? -2.830 2.086 3.359 1.00 95.94 95 TYR A N 1
ATOM 732 C CA . TYR A 1 95 ? -2.998 1.644 1.976 1.00 95.94 95 TYR A CA 1
ATOM 733 C C . TYR A 1 95 ? -2.066 0.468 1.681 1.00 95.94 95 TYR A C 1
ATOM 735 O O . TYR A 1 95 ? -0.876 0.532 1.986 1.00 95.94 95 TYR A O 1
ATOM 743 N N . MET A 1 96 ? -2.599 -0.598 1.085 1.00 95.81 96 MET A N 1
ATOM 744 C CA . MET A 1 96 ? -1.850 -1.794 0.699 1.00 95.81 96 MET A CA 1
ATOM 745 C C . MET A 1 96 ? -1.905 -1.995 -0.812 1.00 95.81 96 MET A C 1
ATOM 747 O O . MET A 1 96 ? -2.980 -2.207 -1.369 1.00 95.81 96 MET A O 1
ATOM 751 N N . LEU A 1 97 ? -0.740 -1.996 -1.464 1.00 95.44 97 LEU A N 1
ATOM 752 C CA . LEU A 1 97 ? -0.611 -2.306 -2.886 1.00 95.44 97 LEU A CA 1
ATOM 753 C C . LEU A 1 97 ? 0.042 -3.678 -3.078 1.00 95.44 97 LEU A C 1
ATOM 755 O O . LEU A 1 97 ? 1.216 -3.867 -2.764 1.00 95.44 97 LEU A O 1
ATOM 759 N N . PHE A 1 98 ? -0.694 -4.621 -3.653 1.00 95.88 98 PHE A N 1
ATOM 760 C CA . PHE A 1 98 ? -0.184 -5.922 -4.064 1.00 95.88 98 PHE A CA 1
ATOM 761 C C . PHE A 1 98 ? 0.204 -5.904 -5.540 1.00 95.88 98 PHE A C 1
ATOM 763 O O . PHE A 1 98 ? -0.541 -5.425 -6.392 1.00 95.88 98 PHE A O 1
ATOM 770 N N . THR A 1 99 ? 1.349 -6.485 -5.881 1.00 95.88 99 THR A N 1
ATOM 771 C CA . THR A 1 99 ? 1.745 -6.697 -7.275 1.00 95.88 99 THR A CA 1
ATOM 772 C C . THR A 1 99 ? 2.542 -7.986 -7.414 1.00 95.88 99 THR A C 1
ATOM 774 O O . THR A 1 99 ? 3.204 -8.418 -6.475 1.00 95.88 99 THR A O 1
ATOM 777 N N . ASN A 1 100 ? 2.477 -8.611 -8.589 1.00 95.56 100 ASN A N 1
ATOM 778 C CA . ASN A 1 100 ? 3.317 -9.756 -8.944 1.00 95.56 100 ASN A CA 1
ATOM 779 C C . ASN A 1 100 ? 4.653 -9.338 -9.589 1.00 95.56 100 ASN A C 1
ATOM 781 O O . ASN A 1 100 ? 5.403 -10.185 -10.073 1.00 95.56 100 ASN A O 1
ATOM 785 N N . ARG A 1 101 ? 4.948 -8.035 -9.626 1.00 97.19 101 ARG A N 1
ATOM 786 C CA . ARG A 1 101 ? 6.235 -7.502 -10.072 1.00 97.19 101 ARG A CA 1
ATOM 787 C C . ARG A 1 101 ? 7.306 -7.728 -9.011 1.00 97.19 101 ARG A C 1
ATOM 789 O O . ARG A 1 101 ? 7.034 -7.681 -7.815 1.00 97.19 101 ARG A O 1
ATOM 796 N N . ARG A 1 102 ? 8.547 -7.933 -9.448 1.00 97.12 102 ARG A N 1
ATOM 797 C CA . ARG A 1 102 ? 9.695 -8.060 -8.543 1.00 97.12 102 ARG A CA 1
ATOM 798 C C . ARG A 1 102 ? 10.055 -6.695 -7.959 1.00 97.12 102 ARG A C 1
ATOM 800 O O . ARG A 1 102 ? 10.243 -5.737 -8.707 1.00 97.12 102 ARG A O 1
ATOM 807 N N . LEU A 1 103 ? 10.200 -6.624 -6.640 1.00 97.25 103 LEU A N 1
ATOM 808 C CA . LEU A 1 103 ? 10.661 -5.431 -5.936 1.00 97.25 103 LEU A CA 1
ATOM 809 C C . LEU A 1 103 ? 12.136 -5.603 -5.560 1.00 97.25 103 LEU A C 1
ATOM 811 O O . LEU A 1 103 ? 12.469 -6.452 -4.738 1.00 97.25 103 LEU A O 1
ATOM 815 N N . SER A 1 104 ? 13.023 -4.814 -6.169 1.00 96.94 104 SER A N 1
ATOM 816 C CA . SER A 1 104 ? 14.419 -4.722 -5.729 1.00 96.94 104 SER A CA 1
ATOM 817 C C . SER A 1 104 ? 14.554 -3.732 -4.570 1.00 96.94 104 SER A C 1
ATOM 819 O O . SER A 1 104 ? 13.744 -2.812 -4.449 1.00 96.94 104 SER A O 1
ATOM 821 N N . ALA A 1 105 ? 15.603 -3.869 -3.753 1.00 97.38 105 ALA A N 1
ATOM 822 C CA . ALA A 1 105 ? 15.885 -2.932 -2.661 1.00 97.38 105 ALA A CA 1
ATOM 823 C C . ALA A 1 105 ? 16.003 -1.481 -3.162 1.00 97.38 105 ALA A C 1
ATOM 825 O O . ALA A 1 105 ? 15.392 -0.579 -2.604 1.00 97.38 105 ALA A O 1
ATOM 826 N N . THR A 1 106 ? 16.691 -1.260 -4.287 1.00 96.75 106 THR A N 1
ATOM 827 C CA . THR A 1 106 ? 16.798 0.071 -4.906 1.00 96.75 106 THR A CA 1
ATOM 828 C C . THR A 1 106 ? 15.441 0.624 -5.336 1.00 96.75 106 THR A C 1
ATOM 830 O O . THR A 1 106 ? 15.174 1.806 -5.141 1.00 96.75 106 THR A O 1
ATOM 833 N N . ALA A 1 107 ? 14.575 -0.208 -5.928 1.00 96.50 107 ALA A N 1
ATOM 834 C CA . ALA A 1 107 ? 13.231 0.226 -6.295 1.00 96.50 107 ALA A CA 1
ATOM 835 C C . ALA A 1 107 ? 12.396 0.547 -5.048 1.00 96.50 107 ALA A C 1
ATOM 837 O O . ALA A 1 107 ? 11.691 1.548 -5.044 1.00 96.50 107 ALA A O 1
ATOM 838 N N . HIS A 1 108 ? 12.513 -0.256 -3.986 1.00 96.88 108 HIS A N 1
ATOM 839 C CA . HIS A 1 108 ? 11.847 -0.009 -2.709 1.00 96.88 108 HIS A CA 1
ATOM 840 C C . HIS A 1 108 ? 12.227 1.348 -2.114 1.00 96.88 108 HIS A C 1
ATOM 842 O O . HIS A 1 108 ? 11.329 2.128 -1.804 1.00 96.88 108 HIS A O 1
ATOM 848 N N . THR A 1 109 ? 13.523 1.658 -2.017 1.00 97.12 109 THR A N 1
ATOM 849 C CA . THR A 1 109 ? 14.002 2.953 -1.515 1.00 97.12 109 THR A CA 1
ATOM 850 C C . THR A 1 109 ? 13.435 4.105 -2.340 1.00 97.12 109 THR A C 1
ATOM 852 O O . THR A 1 109 ? 12.736 4.951 -1.793 1.00 97.12 109 THR A O 1
ATOM 855 N N . LYS A 1 110 ? 13.620 4.07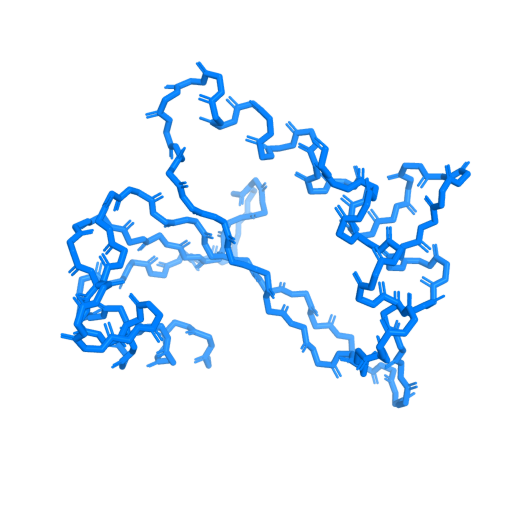8 -3.667 1.00 96.75 110 LYS A N 1
ATOM 856 C CA . LYS A 1 110 ? 13.162 5.158 -4.556 1.00 96.75 110 LYS A CA 1
ATOM 857 C C . LYS A 1 110 ? 11.654 5.384 -4.501 1.00 96.75 110 LYS A C 1
ATOM 859 O O . LYS A 1 110 ? 11.197 6.516 -4.425 1.00 96.75 110 LYS A O 1
ATOM 864 N N . ILE A 1 111 ? 10.872 4.305 -4.538 1.00 96.06 111 ILE A N 1
ATOM 865 C CA . ILE A 1 111 ? 9.408 4.392 -4.479 1.00 96.06 111 ILE A CA 1
ATOM 866 C C . ILE A 1 111 ? 8.960 4.939 -3.119 1.00 96.06 111 ILE A C 1
ATOM 868 O O . ILE A 1 111 ? 8.049 5.758 -3.072 1.00 96.06 111 ILE A O 1
ATOM 872 N N . THR A 1 112 ? 9.594 4.513 -2.023 1.00 94.44 112 THR A N 1
ATOM 873 C CA . THR A 1 112 ? 9.244 4.979 -0.673 1.00 94.44 112 THR A CA 1
ATOM 874 C C . THR A 1 112 ? 9.567 6.461 -0.504 1.00 94.44 112 THR A C 1
ATOM 876 O O . THR A 1 112 ? 8.719 7.209 -0.025 1.00 94.44 112 THR A O 1
ATOM 879 N N . GLU A 1 113 ? 10.739 6.904 -0.964 1.00 94.75 113 GLU A N 1
ATOM 880 C CA . GLU A 1 113 ? 11.126 8.321 -0.982 1.00 94.75 113 GLU A CA 1
ATOM 881 C C . GLU A 1 113 ? 10.173 9.169 -1.831 1.00 94.75 113 GLU A C 1
ATOM 883 O O . GLU A 1 113 ? 9.806 10.262 -1.427 1.00 94.75 113 GLU A O 1
ATOM 888 N N . TYR A 1 114 ? 9.721 8.657 -2.978 1.00 93.75 114 TYR A N 1
ATOM 889 C CA . TYR A 1 114 ? 8.784 9.366 -3.853 1.00 93.75 114 TYR A CA 1
ATOM 890 C C . TYR A 1 114 ? 7.360 9.487 -3.285 1.00 93.75 114 TYR A C 1
ATOM 892 O O . TYR A 1 114 ? 6.629 10.412 -3.640 1.00 93.75 114 TYR A O 1
ATOM 900 N N . ILE A 1 115 ? 6.933 8.529 -2.456 1.00 90.69 115 ILE A N 1
ATOM 901 C CA . ILE A 1 115 ? 5.596 8.519 -1.839 1.00 90.69 115 ILE A CA 1
ATOM 902 C C . ILE A 1 115 ? 5.553 9.355 -0.547 1.00 90.69 115 ILE A C 1
ATOM 904 O O . ILE A 1 115 ? 4.469 9.827 -0.191 1.00 90.69 115 ILE A O 1
ATOM 908 N N . SER A 1 116 ? 6.691 9.492 0.143 1.00 83.19 116 SER A N 1
ATOM 909 C CA . SER A 1 116 ? 6.829 10.214 1.421 1.00 83.19 116 SER A CA 1
ATOM 910 C C . SER A 1 116 ? 6.567 11.711 1.268 1.00 83.19 116 SER A C 1
ATOM 912 O O . SER A 1 116 ? 5.881 12.262 2.158 1.00 83.19 116 SER A O 1
#

Foldseek 3Di:
DVQVVCCVFFHVQKAADDDDPPLQFGIKDAAWGCQPPHNVDTDHGIETEGEDEDPDPQAACPPVQADDPVDLNHVLSSVLVVQVVCVVVVNHDYYHYHYPHHYDPVSVVVSVVSSD